Protein AF-A0A2H6LDM7-F1 (afdb_monomer)

Secondary structure (DSSP, 8-state):
-EEEEE-EEE--TTSTTGGG-B-SEEESSHHHHHHHHHHHHHHHHT-TT-S-EEEE-SB-BTTB---SB-TTS-BSS-HHHHHHHHHTTS---BTTB-

Sequence (98 aa):
MLTEFGGIAYAPLDQPHADQAWGYENCSSISELEMKYAALLETVNDIELFSGFCYTQFTDTFQEANGLLYSDRTPKFPIEAIRAATLSGQGLCTPTSC

Structure (mmCIF, N/CA/C/O backbone):
data_AF-A0A2H6LDM7-F1
#
_entry.id   AF-A0A2H6LDM7-F1
#
loop_
_atom_site.group_PDB
_atom_site.id
_atom_site.type_symbol
_atom_site.label_atom_id
_atom_site.label_alt_id
_atom_site.label_comp_id
_atom_site.label_asym_id
_atom_site.label_entity_id
_atom_site.label_seq_id
_atom_site.pdbx_PDB_ins_code
_atom_site.Cartn_x
_atom_site.Cartn_y
_atom_site.Cartn_z
_atom_site.occupancy
_atom_site.B_iso_or_equiv
_atom_site.auth_seq_id
_atom_site.auth_comp_id
_atom_site.auth_asym_id
_atom_site.auth_atom_id
_atom_site.pdbx_PDB_model_num
ATOM 1 N N . MET A 1 1 ? -12.575 7.693 12.365 1.00 90.62 1 MET A N 1
ATOM 2 C CA . MET A 1 1 ? -12.258 6.942 11.133 1.00 90.62 1 MET A CA 1
ATOM 3 C C . MET A 1 1 ? -11.161 7.690 10.402 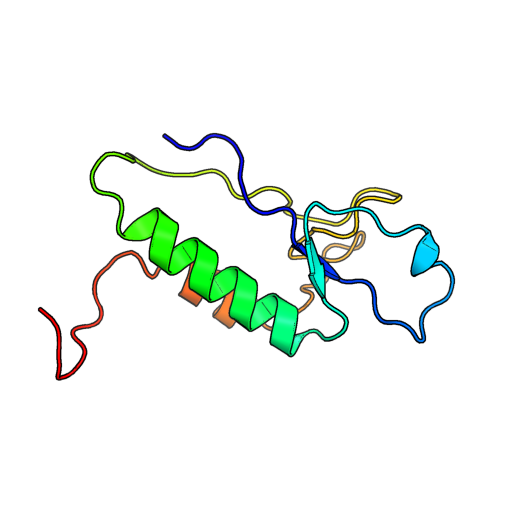1.00 90.62 1 MET A C 1
ATOM 5 O O . MET A 1 1 ? -11.326 8.887 10.187 1.00 90.62 1 MET A O 1
ATOM 9 N N . LEU A 1 2 ? -10.060 7.016 10.076 1.00 96.06 2 LEU A N 1
ATOM 10 C CA . LEU A 1 2 ? -8.962 7.577 9.286 1.00 96.06 2 LEU A CA 1
ATOM 11 C C . LEU A 1 2 ? -9.274 7.373 7.801 1.00 96.06 2 LEU A C 1
ATOM 13 O O . LEU A 1 2 ? -9.227 6.253 7.304 1.00 96.06 2 LEU A O 1
ATOM 17 N N . THR A 1 3 ? -9.683 8.429 7.104 1.00 96.06 3 THR A N 1
ATOM 18 C CA . THR A 1 3 ? -10.248 8.291 5.751 1.00 96.06 3 THR A CA 1
ATOM 19 C C . THR A 1 3 ? -9.208 8.135 4.648 1.00 96.06 3 THR A C 1
ATOM 21 O O . THR A 1 3 ? -9.580 7.752 3.546 1.00 96.06 3 THR A O 1
ATOM 24 N N . GLU A 1 4 ? -7.939 8.425 4.928 1.00 95.88 4 GLU A N 1
ATOM 25 C CA . GLU A 1 4 ? -6.828 8.256 3.995 1.00 95.88 4 GLU A CA 1
ATOM 26 C C . GLU A 1 4 ? -5.507 8.185 4.769 1.00 95.88 4 GLU A C 1
ATOM 28 O O . GLU A 1 4 ? -5.259 8.999 5.661 1.00 95.88 4 GLU A O 1
ATOM 33 N N . PHE A 1 5 ? -4.679 7.196 4.439 1.00 95.88 5 PHE A N 1
ATOM 34 C CA . PHE A 1 5 ? -3.291 7.041 4.883 1.00 95.88 5 PHE A CA 1
ATOM 35 C C . PHE A 1 5 ? -2.600 5.991 4.002 1.00 95.88 5 PHE A C 1
ATOM 37 O O . PHE A 1 5 ? -3.270 5.273 3.262 1.00 95.88 5 PHE A O 1
ATOM 44 N N . GLY A 1 6 ? -1.278 5.868 4.089 1.00 95.38 6 GLY A N 1
ATOM 45 C CA . GLY A 1 6 ? -0.496 4.984 3.224 1.00 95.38 6 GLY A CA 1
ATOM 46 C C . GLY A 1 6 ? 0.540 5.795 2.468 1.00 95.38 6 GLY A C 1
ATOM 47 O O . GLY A 1 6 ? 1.318 6.514 3.091 1.00 95.38 6 GLY A O 1
ATOM 48 N N . GLY A 1 7 ? 0.545 5.704 1.137 1.00 95.94 7 GLY A N 1
ATOM 49 C CA . GLY A 1 7 ? 1.435 6.548 0.336 1.00 95.94 7 GLY A CA 1
ATOM 50 C C . GLY A 1 7 ? 2.866 6.039 0.178 1.00 95.94 7 GLY A C 1
ATOM 51 O O . GLY A 1 7 ? 3.730 6.820 -0.214 1.00 95.94 7 GLY A O 1
ATOM 52 N N . ILE A 1 8 ? 3.124 4.763 0.470 1.00 97.06 8 ILE A N 1
ATOM 53 C CA . ILE A 1 8 ? 4.450 4.153 0.323 1.00 97.06 8 ILE A CA 1
ATOM 54 C C . ILE A 1 8 ? 4.623 3.721 -1.135 1.00 97.06 8 ILE A C 1
ATOM 56 O 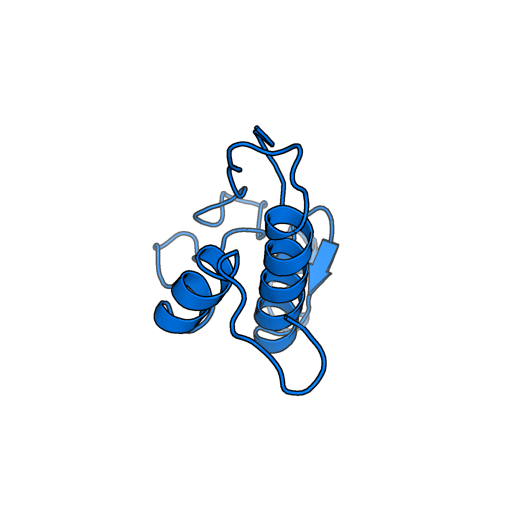O . ILE A 1 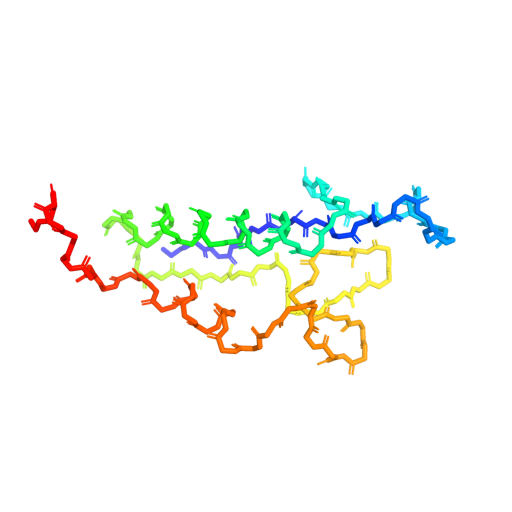8 ? 4.070 2.707 -1.556 1.00 97.06 8 ILE A O 1
ATOM 60 N N . ALA A 1 9 ? 5.367 4.497 -1.914 1.00 96.06 9 ALA A N 1
ATOM 61 C CA . ALA A 1 9 ? 5.683 4.187 -3.297 1.00 96.06 9 ALA A CA 1
ATOM 62 C C . ALA A 1 9 ? 6.775 3.123 -3.397 1.00 96.06 9 ALA A C 1
ATOM 64 O O . ALA A 1 9 ? 7.822 3.213 -2.753 1.00 96.06 9 ALA A O 1
ATOM 65 N N . TYR A 1 10 ? 6.539 2.126 -4.247 1.00 95.38 10 TYR A N 1
ATOM 66 C CA . TYR A 1 10 ? 7.569 1.182 -4.663 1.00 95.38 10 TYR A CA 1
ATOM 67 C C . TYR A 1 10 ? 8.244 1.703 -5.931 1.00 95.38 10 TYR A C 1
ATOM 69 O O . TYR A 1 10 ? 7.646 1.700 -7.005 1.00 95.38 10 TYR A O 1
ATOM 77 N N . ALA A 1 11 ? 9.486 2.160 -5.781 1.00 92.19 11 ALA A N 1
ATOM 78 C CA . ALA A 1 11 ? 10.288 2.779 -6.831 1.00 92.19 11 ALA A CA 1
ATOM 79 C C . ALA A 1 11 ? 11.673 2.104 -6.888 1.00 92.19 11 ALA A C 1
ATOM 81 O O . ALA A 1 11 ? 12.656 2.633 -6.357 1.00 92.19 11 ALA A O 1
ATOM 82 N N . PRO A 1 12 ? 11.767 0.895 -7.468 1.00 88.81 12 PRO A N 1
ATOM 83 C CA . PRO A 1 12 ? 13.036 0.189 -7.597 1.00 88.81 12 PRO A CA 1
ATOM 84 C C . PRO A 1 12 ? 13.982 0.949 -8.538 1.00 88.81 12 PRO A C 1
ATOM 86 O O . PRO A 1 12 ? 13.611 1.325 -9.647 1.00 88.81 12 PRO A O 1
ATOM 89 N N . LEU A 1 13 ? 15.217 1.187 -8.084 1.00 85.00 13 LEU A N 1
ATOM 90 C CA . LEU A 1 13 ? 16.190 2.065 -8.758 1.00 85.00 13 LEU A CA 1
ATOM 91 C C . LEU A 1 13 ? 16.630 1.571 -10.146 1.00 85.00 13 LEU A C 1
ATOM 93 O O . LEU A 1 13 ? 17.179 2.342 -10.929 1.00 85.00 13 LEU A O 1
ATOM 97 N N . ASP A 1 14 ? 16.440 0.286 -10.429 1.00 84.75 14 ASP A N 1
ATOM 98 C CA . ASP A 1 14 ? 16.789 -0.365 -11.688 1.00 84.75 14 ASP A CA 1
ATOM 99 C C . ASP A 1 14 ? 15.653 -0.342 -12.725 1.00 84.75 14 ASP A C 1
ATOM 101 O O . ASP A 1 14 ? 15.874 -0.738 -13.873 1.00 84.75 14 ASP A O 1
ATOM 105 N N . GLN A 1 15 ? 14.460 0.156 -12.372 1.00 78.62 15 GLN A N 1
ATOM 106 C CA . GLN A 1 15 ? 13.369 0.313 -13.330 1.00 78.62 15 GLN A CA 1
ATOM 107 C C . GLN A 1 15 ? 13.431 1.647 -14.091 1.00 78.62 15 GLN A C 1
ATOM 109 O O . GLN A 1 15 ? 13.685 2.705 -13.504 1.00 78.62 15 GLN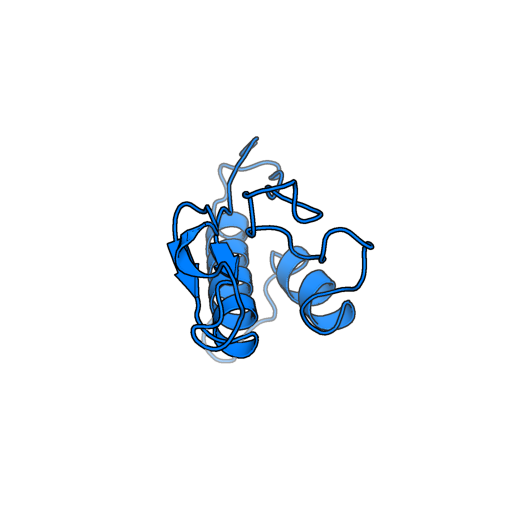 A O 1
ATOM 114 N N . PRO A 1 16 ? 13.133 1.634 -15.406 1.00 72.38 16 PRO A N 1
ATOM 115 C CA . PRO A 1 16 ? 12.889 2.858 -16.157 1.00 72.38 16 PRO A CA 1
ATOM 116 C C . PRO A 1 16 ? 11.779 3.673 -15.488 1.00 72.38 16 PRO A C 1
ATOM 118 O O . PRO A 1 16 ? 10.745 3.115 -15.132 1.00 72.38 16 PRO A O 1
ATOM 121 N N . HIS A 1 17 ? 11.972 4.987 -15.368 1.00 76.62 17 HIS A N 1
ATOM 122 C CA . HIS A 1 17 ? 11.006 5.921 -14.772 1.00 76.62 17 HIS A CA 1
ATOM 123 C C . HIS A 1 17 ? 10.837 5.832 -13.246 1.00 76.62 17 HIS A C 1
ATOM 125 O O . HIS A 1 17 ? 9.883 6.396 -12.713 1.00 76.62 17 HIS A O 1
ATOM 131 N N . ALA A 1 18 ? 11.768 5.202 -12.518 1.00 79.38 18 ALA A N 1
ATOM 132 C CA . ALA A 1 18 ? 11.780 5.249 -11.050 1.00 79.38 18 ALA A CA 1
ATOM 133 C C . ALA A 1 18 ? 11.830 6.690 -10.495 1.00 79.38 18 ALA A C 1
ATOM 135 O O . ALA A 1 18 ? 11.294 6.964 -9.427 1.00 79.38 18 ALA A O 1
ATOM 136 N N . ASP A 1 19 ? 12.415 7.627 -11.246 1.00 82.50 19 ASP A N 1
ATOM 137 C CA . ASP A 1 19 ? 12.440 9.068 -10.963 1.00 82.50 19 ASP A CA 1
ATOM 138 C C . ASP A 1 19 ? 11.075 9.760 -11.129 1.00 82.50 19 ASP A C 1
ATOM 140 O O . ASP A 1 19 ? 10.885 10.878 -10.652 1.00 82.50 19 ASP A O 1
ATOM 144 N N . GLN A 1 20 ? 10.130 9.104 -11.802 1.00 85.81 20 GLN A N 1
ATOM 145 C CA . GLN A 1 20 ? 8.776 9.604 -12.051 1.00 85.81 20 GLN A CA 1
ATOM 146 C C . GLN A 1 20 ? 7.746 8.997 -11.095 1.00 85.81 20 GLN A C 1
ATOM 148 O O . GLN A 1 20 ? 6.600 9.445 -11.091 1.00 85.81 20 GLN A O 1
ATOM 153 N N . ALA A 1 21 ? 8.136 7.997 -10.300 1.00 89.44 21 ALA A N 1
ATOM 154 C CA . ALA A 1 21 ? 7.283 7.396 -9.288 1.00 89.44 21 ALA A CA 1
ATOM 155 C C . ALA A 1 21 ? 6.971 8.408 -8.174 1.00 89.44 21 ALA A C 1
ATOM 157 O O . ALA A 1 21 ? 7.858 9.084 -7.650 1.00 89.44 21 ALA A O 1
ATOM 158 N N . TRP A 1 22 ? 5.698 8.500 -7.802 1.00 92.62 22 TRP A N 1
ATOM 159 C CA . TRP A 1 22 ? 5.201 9.401 -6.772 1.00 92.62 22 TRP A CA 1
ATOM 160 C C . TRP A 1 22 ? 4.600 8.628 -5.595 1.00 92.62 22 TRP A C 1
ATOM 162 O O . TRP A 1 22 ? 3.829 7.682 -5.775 1.00 92.62 22 TRP A O 1
ATOM 172 N N . GLY A 1 23 ? 4.949 9.081 -4.392 1.00 89.94 23 GLY A N 1
ATOM 173 C CA . GLY A 1 23 ? 4.416 8.671 -3.098 1.00 89.94 23 GLY A CA 1
ATOM 174 C C . GLY A 1 23 ? 4.915 9.618 -2.004 1.00 89.94 23 GLY A C 1
ATOM 175 O O . GLY A 1 23 ? 5.797 10.447 -2.235 1.00 89.94 23 GLY A O 1
ATOM 176 N N . TYR A 1 24 ? 4.350 9.504 -0.806 1.00 91.81 24 TYR A N 1
ATOM 177 C CA . TYR A 1 24 ? 4.783 10.268 0.370 1.00 91.81 24 TYR A CA 1
ATOM 178 C C . TYR A 1 24 ? 6.089 9.729 0.959 1.00 91.81 24 TYR A C 1
ATOM 180 O O . TYR A 1 24 ? 6.881 10.480 1.527 1.00 91.81 24 TYR A O 1
ATOM 188 N N . GLU A 1 25 ? 6.312 8.428 0.802 1.00 93.06 25 GLU A N 1
ATOM 189 C CA . GLU A 1 25 ? 7.532 7.731 1.178 1.00 93.06 25 GLU A CA 1
ATOM 190 C C . GLU A 1 25 ? 7.925 6.780 0.049 1.00 93.06 25 GLU A C 1
ATOM 192 O O . GLU A 1 25 ? 7.055 6.228 -0.617 1.00 93.06 25 GLU A O 1
ATOM 197 N N . ASN A 1 26 ? 9.224 6.574 -0.167 1.00 92.62 26 ASN A N 1
ATOM 198 C CA . ASN A 1 26 ? 9.725 5.662 -1.190 1.00 92.62 26 ASN A CA 1
ATOM 199 C C . ASN A 1 26 ? 10.365 4.433 -0.550 1.00 92.62 26 ASN A C 1
ATOM 201 O O . ASN A 1 26 ? 11.068 4.539 0.455 1.00 92.62 26 ASN A O 1
ATOM 205 N N . CYS A 1 27 ? 10.173 3.285 -1.186 1.00 94.19 27 CYS A N 1
ATOM 206 C CA . CYS A 1 27 ? 10.900 2.058 -0.909 1.00 94.19 27 CYS A CA 1
ATOM 207 C C . CYS A 1 27 ? 11.504 1.507 -2.204 1.00 94.19 27 CYS A C 1
ATOM 209 O O . CYS A 1 27 ? 10.927 1.618 -3.289 1.00 94.19 27 CYS A O 1
ATOM 211 N N . SER A 1 28 ? 12.687 0.913 -2.078 1.00 91.94 28 SER A N 1
ATOM 212 C CA . SER A 1 28 ? 13.458 0.407 -3.225 1.00 91.94 28 SER A CA 1
ATOM 213 C C . SER A 1 28 ? 13.323 -1.105 -3.417 1.00 91.94 28 SER A C 1
ATOM 215 O O . SER A 1 28 ? 13.760 -1.650 -4.430 1.00 91.94 28 SER A O 1
ATOM 217 N N . SER A 1 29 ? 12.690 -1.795 -2.463 1.00 95.00 29 SER A N 1
ATOM 218 C CA . SER A 1 29 ? 12.462 -3.239 -2.501 1.00 95.00 29 SER A CA 1
ATOM 219 C C . SER A 1 29 ? 11.059 -3.607 -2.018 1.00 95.00 29 SER A C 1
ATOM 221 O O . SER A 1 29 ? 10.470 -2.921 -1.184 1.00 95.00 29 SER A O 1
ATOM 223 N N . ILE A 1 30 ? 10.546 -4.737 -2.507 1.00 96.31 30 ILE A N 1
ATOM 224 C CA . ILE A 1 30 ? 9.243 -5.271 -2.093 1.00 96.31 30 ILE A CA 1
ATOM 225 C C . ILE A 1 30 ? 9.210 -5.615 -0.599 1.00 96.31 30 ILE A C 1
ATOM 227 O O . ILE A 1 30 ? 8.216 -5.354 0.069 1.00 96.31 30 ILE A O 1
ATOM 231 N N . SER A 1 31 ? 10.303 -6.145 -0.047 1.00 96.44 31 SER A N 1
ATOM 232 C CA . SER A 1 31 ? 10.385 -6.457 1.385 1.00 96.44 31 SER A CA 1
ATOM 233 C C . SER A 1 31 ? 10.295 -5.207 2.263 1.00 96.44 31 SER A C 1
ATOM 235 O O . SER A 1 31 ? 9.733 -5.250 3.353 1.00 96.44 31 SER A O 1
ATOM 237 N N . GLU A 1 32 ? 10.829 -4.080 1.790 1.00 97.00 32 GLU A N 1
ATOM 238 C CA . GLU A 1 32 ? 10.702 -2.798 2.479 1.00 97.00 32 GLU A CA 1
ATOM 239 C C . GLU A 1 32 ? 9.259 -2.271 2.424 1.00 97.00 32 GLU A C 1
ATOM 241 O O . GLU A 1 32 ? 8.752 -1.803 3.445 1.00 97.00 32 GLU A O 1
ATOM 246 N N . LEU A 1 33 ? 8.577 -2.408 1.279 1.00 97.31 33 LEU A N 1
ATOM 247 C CA . LEU A 1 33 ? 7.148 -2.095 1.163 1.00 97.31 33 LEU A CA 1
ATOM 248 C C . LEU A 1 33 ? 6.316 -2.914 2.159 1.00 97.31 33 LEU A C 1
ATOM 250 O O . LEU A 1 33 ? 5.519 -2.342 2.899 1.00 97.31 33 LEU A O 1
ATOM 254 N N . GLU A 1 34 ? 6.517 -4.234 2.191 1.00 97.75 34 GLU A N 1
ATOM 255 C CA . GLU A 1 34 ? 5.801 -5.156 3.081 1.00 97.75 34 GLU A CA 1
ATOM 256 C C . GLU A 1 34 ? 5.994 -4.776 4.556 1.00 97.75 34 GLU A C 1
ATOM 258 O O . GLU A 1 34 ? 5.019 -4.652 5.299 1.00 97.75 34 GLU A O 1
ATOM 263 N N . MET A 1 35 ? 7.239 -4.510 4.964 1.00 97.19 35 MET A N 1
ATOM 264 C CA . MET A 1 35 ? 7.572 -4.103 6.331 1.00 97.19 35 MET A CA 1
ATOM 265 C C . MET A 1 35 ? 6.904 -2.778 6.719 1.00 97.19 35 MET A C 1
ATOM 267 O O . MET A 1 35 ? 6.283 -2.688 7.778 1.00 97.19 35 MET A O 1
ATOM 271 N N . LYS A 1 36 ? 7.022 -1.746 5.872 1.00 96.88 36 LYS A N 1
ATOM 272 C CA . LYS A 1 36 ? 6.448 -0.419 6.146 1.00 96.88 36 LYS A CA 1
ATOM 273 C C . LYS A 1 36 ? 4.925 -0.468 6.178 1.00 96.88 36 LYS A C 1
ATOM 275 O O . LYS A 1 36 ? 4.313 0.145 7.048 1.00 96.88 36 LYS A O 1
ATOM 280 N N . TYR A 1 37 ? 4.319 -1.2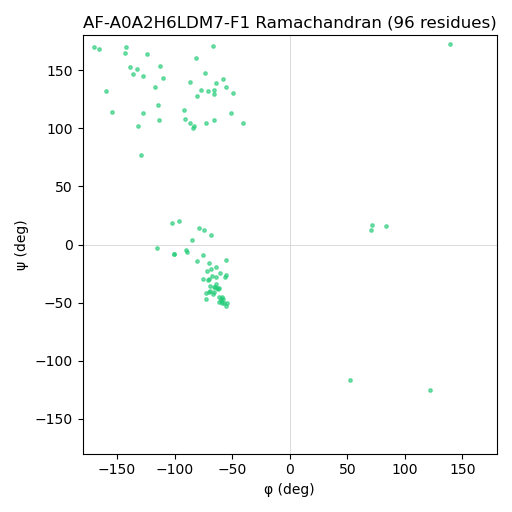23 5.263 1.00 97.38 37 TYR A N 1
ATOM 281 C CA . TYR A 1 37 ? 2.881 -1.452 5.249 1.00 97.38 37 TYR A CA 1
ATOM 282 C C . TYR A 1 37 ? 2.407 -2.108 6.551 1.00 97.38 37 TYR A C 1
ATOM 284 O O . TYR A 1 37 ? 1.503 -1.582 7.198 1.00 97.38 37 TYR A O 1
ATOM 292 N N . ALA A 1 38 ? 3.048 -3.201 6.976 1.00 96.19 38 ALA A N 1
ATOM 293 C CA . ALA A 1 38 ? 2.691 -3.895 8.210 1.00 96.19 38 ALA A CA 1
ATOM 294 C C . ALA A 1 38 ? 2.816 -2.992 9.449 1.00 96.19 38 ALA A C 1
ATOM 296 O O . ALA A 1 38 ? 1.871 -2.903 10.228 1.00 96.19 38 ALA A O 1
ATOM 297 N N . ALA A 1 39 ? 3.926 -2.260 9.585 1.00 95.44 39 ALA A N 1
ATOM 298 C CA . ALA A 1 39 ? 4.151 -1.351 10.713 1.00 95.44 39 ALA A CA 1
ATOM 299 C C . ALA A 1 39 ? 3.131 -0.196 10.765 1.00 95.44 39 ALA A C 1
ATOM 301 O O . ALA A 1 39 ? 2.679 0.212 11.840 1.00 95.44 39 ALA A O 1
ATOM 302 N N . LEU A 1 40 ? 2.742 0.332 9.599 1.00 95.38 40 LEU A N 1
ATOM 303 C CA . LEU A 1 40 ? 1.732 1.382 9.510 1.00 95.38 40 LEU A CA 1
ATOM 304 C C . LEU A 1 40 ? 0.357 0.864 9.948 1.00 95.38 40 LEU A C 1
ATOM 306 O O . LEU A 1 40 ? -0.357 1.552 10.676 1.00 95.38 40 LEU A O 1
ATOM 310 N N . LEU A 1 41 ? -0.005 -0.350 9.526 1.00 95.62 41 LEU A N 1
ATOM 311 C CA . LEU A 1 41 ? -1.267 -0.981 9.902 1.00 95.62 41 LEU A CA 1
ATOM 312 C C . LEU A 1 41 ? -1.301 -1.369 11.381 1.00 95.62 41 LEU A C 1
ATOM 314 O O . LEU A 1 41 ? -2.333 -1.163 12.010 1.00 95.62 41 LEU A O 1
ATOM 318 N N . GLU A 1 42 ? -0.207 -1.875 11.949 1.00 94.00 42 GLU A N 1
ATOM 319 C CA . GLU A 1 42 ? -0.071 -2.117 13.393 1.00 94.00 42 GLU A CA 1
ATOM 320 C C . GLU A 1 42 ? -0.358 -0.830 14.179 1.00 94.00 42 GLU A C 1
ATOM 322 O O . GLU A 1 42 ? -1.293 -0.776 14.974 1.00 94.00 42 GLU A O 1
ATOM 327 N N . THR A 1 43 ? 0.330 0.261 13.827 1.00 93.25 43 THR A N 1
ATOM 328 C CA . THR A 1 43 ? 0.148 1.567 14.479 1.00 93.25 43 THR A CA 1
ATOM 329 C C . THR A 1 43 ? -1.287 2.086 14.366 1.00 93.25 43 THR A C 1
ATOM 331 O O . THR A 1 43 ? -1.845 2.592 15.336 1.00 93.25 43 THR A O 1
ATOM 334 N N . VAL A 1 44 ? -1.898 2.006 13.179 1.00 93.94 44 VAL A N 1
ATOM 335 C CA . VAL A 1 44 ? -3.261 2.516 12.955 1.00 93.94 44 VAL A CA 1
ATOM 336 C C . VAL A 1 44 ? -4.306 1.677 13.687 1.00 93.94 44 VAL A C 1
ATOM 338 O O . VAL A 1 44 ? -5.291 2.237 14.170 1.00 93.94 44 VAL A O 1
ATOM 341 N N . ASN A 1 45 ? -4.102 0.363 13.774 1.00 91.88 45 ASN A N 1
ATOM 342 C CA . ASN A 1 45 ? -5.004 -0.535 14.484 1.00 91.88 45 ASN A CA 1
ATOM 343 C C . ASN A 1 45 ? -4.940 -0.366 16.013 1.00 91.88 45 ASN A C 1
ATOM 345 O O . ASN A 1 45 ? -5.965 -0.539 16.666 1.00 91.88 45 ASN A O 1
ATOM 349 N N . ASP A 1 46 ? -3.790 0.021 16.572 1.00 91.38 46 ASP A N 1
ATOM 350 C CA . ASP A 1 46 ? -3.618 0.233 18.019 1.00 91.38 46 ASP A CA 1
ATOM 351 C C . ASP A 1 46 ? -4.257 1.541 18.536 1.00 91.38 46 ASP A C 1
ATOM 353 O O . ASP A 1 46 ? -4.348 1.777 19.744 1.00 91.38 46 ASP A O 1
ATOM 357 N N . ILE A 1 47 ? -4.728 2.420 17.644 1.00 92.06 47 ILE A N 1
ATOM 358 C CA . ILE A 1 47 ? -5.364 3.687 18.025 1.00 92.06 47 ILE A CA 1
ATOM 359 C C . ILE A 1 47 ? -6.848 3.455 18.339 1.00 92.06 47 ILE A C 1
ATOM 361 O O . ILE A 1 47 ? -7.701 3.474 17.451 1.00 92.06 47 ILE A O 1
ATOM 365 N N . GLU A 1 48 ? -7.181 3.360 19.630 1.00 91.06 48 GLU A N 1
ATOM 366 C CA . GLU A 1 48 ? -8.558 3.147 20.122 1.00 91.06 48 GLU A CA 1
ATOM 367 C C . GLU A 1 48 ? -9.578 4.195 19.627 1.00 91.06 48 GLU A C 1
ATOM 369 O O . GLU A 1 48 ? -10.774 3.922 19.522 1.00 91.06 48 GLU A O 1
ATOM 374 N N . LEU A 1 49 ? -9.122 5.410 19.295 1.00 94.12 49 LEU A N 1
ATOM 375 C CA . LEU A 1 49 ? -9.979 6.487 18.785 1.00 94.12 49 LEU A CA 1
ATOM 376 C C . LEU A 1 49 ? -10.527 6.196 17.372 1.00 94.12 49 LEU A C 1
ATOM 378 O O . LEU A 1 49 ? -11.516 6.803 16.941 1.00 94.12 49 LEU A O 1
ATOM 382 N N . PHE A 1 50 ? -9.889 5.306 16.608 1.00 92.50 50 PHE A N 1
ATOM 383 C CA . PHE A 1 50 ? -10.274 5.022 15.233 1.00 92.50 50 PHE A CA 1
ATOM 384 C C . PHE A 1 50 ? -11.270 3.868 15.147 1.00 92.50 50 PHE A C 1
ATOM 386 O O . PHE A 1 50 ? -10.949 2.709 15.346 1.00 92.50 50 PHE A O 1
ATOM 393 N N . SER A 1 51 ? -12.486 4.166 14.688 1.00 92.25 51 SER A N 1
ATOM 394 C CA . SER A 1 51 ? -13.488 3.143 14.338 1.00 92.25 51 SER A CA 1
ATOM 395 C C . SER A 1 51 ? -13.207 2.408 13.012 1.00 92.25 51 SER A C 1
ATOM 397 O O . SER A 1 51 ? -14.109 1.782 12.463 1.00 92.25 51 SER A O 1
ATOM 399 N N . GLY A 1 52 ? -12.007 2.556 12.445 1.00 92.31 52 GLY A N 1
ATOM 400 C CA . GLY A 1 52 ? -11.623 2.030 11.134 1.00 92.31 52 GLY A CA 1
ATOM 401 C C . GLY A 1 52 ? -10.781 3.006 10.312 1.00 92.31 52 GLY A C 1
ATOM 402 O O . GLY A 1 52 ? -10.612 4.180 10.674 1.00 92.31 52 GLY A O 1
ATOM 403 N N . PHE A 1 53 ? -10.287 2.510 9.180 1.00 95.62 53 PHE A N 1
ATOM 404 C CA . PHE A 1 53 ? -9.392 3.223 8.277 1.00 95.62 53 PHE A CA 1
ATOM 405 C C . PHE A 1 53 ? -9.684 2.914 6.800 1.00 95.62 53 PHE A C 1
ATOM 407 O O . PHE A 1 53 ? -10.341 1.926 6.477 1.00 95.62 53 PHE A O 1
ATOM 414 N N . CYS A 1 54 ? -9.148 3.738 5.903 1.00 96.94 54 CYS A N 1
ATOM 415 C CA . CYS A 1 54 ? -9.087 3.484 4.466 1.00 96.94 54 CYS A CA 1
ATOM 416 C C . CYS A 1 54 ? -7.637 3.658 3.999 1.00 96.94 54 CYS A C 1
ATOM 418 O O . CYS A 1 54 ? -7.091 4.757 4.088 1.00 96.94 54 CYS A O 1
ATOM 420 N N . TYR A 1 55 ? -7.003 2.564 3.564 1.00 96.75 55 TYR A N 1
ATOM 421 C CA . TYR A 1 55 ? -5.636 2.601 3.045 1.00 96.75 55 TYR A CA 1
ATOM 422 C C . TYR A 1 55 ? -5.647 3.065 1.590 1.00 96.75 55 TYR A C 1
ATOM 424 O O . TYR A 1 55 ? -6.339 2.473 0.756 1.00 96.75 55 TYR A O 1
ATOM 432 N N . THR A 1 56 ? -4.834 4.073 1.289 1.00 94.44 56 THR A N 1
ATOM 433 C CA . THR A 1 56 ? -4.658 4.616 -0.053 1.00 94.44 56 THR A CA 1
ATOM 434 C C . THR A 1 56 ? -3.215 4.355 -0.538 1.00 94.44 56 THR A C 1
ATOM 43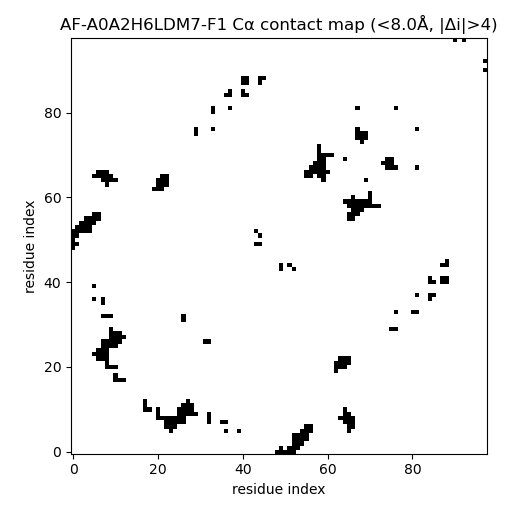6 O O . THR A 1 56 ? -2.252 4.797 0.092 1.00 94.44 56 THR A O 1
ATOM 439 N N . GLN A 1 57 ? -2.991 3.630 -1.641 1.00 95.12 57 GLN A N 1
ATOM 440 C CA . GLN A 1 57 ? -3.980 3.186 -2.637 1.00 95.12 57 GLN A CA 1
ATOM 441 C C . GLN A 1 57 ? -4.017 1.673 -2.886 1.00 95.12 57 GLN A C 1
ATOM 443 O O . GLN A 1 57 ? -3.126 0.913 -2.511 1.00 95.12 57 GLN A O 1
ATOM 448 N N . PHE A 1 58 ? -5.104 1.227 -3.521 1.00 96.81 58 PHE A N 1
ATOM 449 C CA . PHE A 1 58 ? -5.316 -0.177 -3.868 1.00 96.81 58 PHE A CA 1
ATOM 450 C C . PHE A 1 58 ? -4.404 -0.625 -5.019 1.00 96.81 58 PHE A C 1
ATOM 452 O O . PHE A 1 58 ? -3.746 -1.654 -4.908 1.00 96.81 58 PHE A O 1
ATOM 459 N N . THR A 1 59 ? -4.327 0.162 -6.093 1.00 97.88 59 THR A N 1
ATOM 460 C CA . THR A 1 59 ? -3.527 -0.105 -7.302 1.00 97.88 59 THR A CA 1
ATOM 461 C C . THR A 1 59 ? -2.738 1.129 -7.686 1.00 97.88 59 THR A C 1
ATOM 463 O O . THR A 1 59 ? -3.236 2.224 -7.465 1.00 97.88 59 THR A O 1
ATOM 466 N N . ASP A 1 60 ? -1.584 0.970 -8.325 1.00 96.56 60 ASP A N 1
ATOM 467 C CA . ASP A 1 60 ? -0.866 2.104 -8.917 1.00 96.56 60 ASP A CA 1
ATOM 468 C C . ASP A 1 60 ? -1.718 2.854 -9.955 1.00 96.56 60 ASP A C 1
ATOM 470 O O . ASP A 1 60 ? -2.447 2.241 -10.746 1.00 96.56 60 ASP A O 1
ATOM 474 N N . THR A 1 61 ? -1.578 4.181 -9.974 1.00 95.31 61 THR A N 1
ATOM 475 C CA . THR A 1 61 ? -2.330 5.092 -10.845 1.00 95.31 61 THR A CA 1
ATOM 476 C C . THR A 1 61 ? -1.376 6.077 -11.521 1.00 95.31 61 THR A C 1
ATOM 478 O O . THR A 1 61 ? -0.948 7.059 -10.926 1.00 95.31 61 THR A O 1
ATOM 481 N N . PHE A 1 62 ? -1.057 5.838 -12.797 1.00 92.50 62 PHE A N 1
ATOM 482 C CA . PHE A 1 62 ? -0.076 6.630 -13.555 1.00 92.50 62 PHE A CA 1
ATOM 483 C C . PHE A 1 62 ? 1.270 6.756 -12.818 1.00 92.50 62 PHE A C 1
ATOM 485 O O . PHE A 1 62 ? 1.943 5.747 -12.632 1.00 92.50 62 PHE A O 1
ATOM 492 N N . GLN A 1 63 ? 1.676 7.971 -12.437 1.00 93.38 63 GLN A N 1
ATOM 493 C CA . GLN A 1 63 ? 2.900 8.215 -11.673 1.00 93.38 63 GLN A CA 1
ATOM 494 C C . GLN A 1 63 ? 2.788 7.759 -10.216 1.00 93.38 63 GLN A C 1
ATOM 496 O O . GLN A 1 63 ? 3.809 7.531 -9.576 1.00 93.38 63 GLN A O 1
ATOM 501 N N . GLU A 1 64 ? 1.578 7.643 -9.672 1.00 94.75 64 GLU A N 1
ATOM 502 C CA . GLU A 1 64 ? 1.375 7.238 -8.288 1.00 94.75 64 GLU A CA 1
ATOM 503 C C . GLU A 1 64 ? 1.670 5.739 -8.132 1.00 94.75 64 GLU A C 1
ATOM 505 O O . GLU A 1 64 ? 0.884 4.885 -8.547 1.00 94.75 64 GLU A O 1
ATOM 510 N N . ALA A 1 65 ? 2.827 5.429 -7.544 1.00 95.44 65 ALA A N 1
ATOM 511 C CA . ALA A 1 65 ? 3.379 4.076 -7.429 1.00 95.44 65 ALA A CA 1
ATOM 512 C C . ALA A 1 65 ? 3.193 3.469 -6.021 1.00 95.44 65 ALA A C 1
ATOM 514 O O . ALA A 1 65 ? 3.902 2.540 -5.617 1.00 95.44 65 ALA A O 1
ATOM 515 N N . ASN A 1 66 ? 2.267 4.032 -5.243 1.00 96.88 66 ASN A N 1
ATOM 516 C CA . ASN A 1 66 ? 1.931 3.683 -3.858 1.00 96.88 66 ASN A CA 1
ATOM 517 C C . ASN A 1 66 ? 0.740 2.719 -3.720 1.00 96.88 66 ASN A C 1
ATOM 519 O O . ASN A 1 66 ? 0.110 2.661 -2.662 1.00 96.88 66 ASN A O 1
ATOM 523 N N . GLY A 1 67 ? 0.397 1.980 -4.777 1.00 97.25 67 GLY A N 1
ATOM 524 C CA . GLY A 1 67 ? -0.568 0.889 -4.710 1.00 97.25 67 GLY A CA 1
ATOM 525 C C . GLY A 1 67 ? -0.017 -0.345 -4.010 1.00 97.25 67 GLY A C 1
ATOM 526 O O . GLY A 1 67 ? 1.164 -0.665 -4.145 1.00 97.25 67 GLY A O 1
ATOM 527 N N . LEU A 1 68 ? -0.880 -1.085 -3.310 1.00 97.88 68 LEU A N 1
ATOM 528 C CA . LEU A 1 68 ? -0.568 -2.454 -2.863 1.00 97.88 68 LEU A CA 1
ATOM 529 C C . LEU A 1 68 ? -0.454 -3.423 -4.045 1.00 97.88 68 LEU A C 1
ATOM 531 O O . LEU A 1 68 ? 0.242 -4.439 -3.979 1.00 97.88 68 LEU A O 1
ATOM 535 N N . LEU A 1 69 ? -1.160 -3.102 -5.126 1.00 98.19 69 LEU A N 1
ATOM 536 C CA . LEU A 1 69 ? -1.134 -3.804 -6.394 1.00 98.19 69 LEU A CA 1
ATOM 537 C C . LEU A 1 69 ? -0.513 -2.897 -7.461 1.00 98.19 69 LEU A C 1
ATOM 539 O O . LEU A 1 69 ? -0.614 -1.669 -7.402 1.00 98.19 69 LEU A O 1
ATOM 543 N N . TYR A 1 70 ? 0.078 -3.514 -8.475 1.00 96.69 70 TYR A N 1
ATOM 544 C CA . TYR A 1 70 ? 0.433 -2.827 -9.709 1.00 96.69 70 TYR A CA 1
ATOM 545 C C . TYR A 1 70 ? -0.830 -2.387 -10.474 1.00 96.69 70 TYR A C 1
ATOM 547 O O . TYR A 1 70 ? -1.960 -2.765 -10.141 1.00 96.69 70 TYR A O 1
ATOM 555 N N . SER A 1 71 ? -0.652 -1.591 -11.529 1.00 96.00 71 SER A N 1
ATOM 556 C CA . SER A 1 71 ? -1.754 -1.054 -12.348 1.00 96.00 71 SER A CA 1
ATOM 557 C C . SER A 1 71 ? -2.614 -2.137 -13.023 1.00 96.00 71 SER A C 1
ATOM 559 O O . SER A 1 71 ? -3.799 -1.925 -13.290 1.00 96.00 71 SER A O 1
ATOM 561 N N . ASP A 1 72 ? -2.056 -3.328 -13.246 1.00 97.38 72 ASP A N 1
ATOM 562 C CA . ASP A 1 72 ? -2.754 -4.507 -13.773 1.00 97.38 72 ASP A CA 1
ATOM 563 C C . ASP A 1 72 ? -3.469 -5.343 -12.693 1.00 97.38 72 ASP A C 1
ATOM 565 O O . ASP A 1 72 ? -4.081 -6.366 -13.006 1.00 97.38 72 ASP A O 1
ATOM 569 N N . ARG A 1 73 ? -3.456 -4.876 -11.437 1.00 97.62 73 ARG A N 1
ATOM 570 C CA . ARG A 1 73 ? -3.997 -5.538 -10.240 1.00 97.62 73 ARG A CA 1
ATOM 571 C C . ARG A 1 73 ? -3.210 -6.764 -9.771 1.00 97.62 73 ARG A C 1
ATOM 573 O O . ARG A 1 73 ? -3.701 -7.497 -8.911 1.00 97.62 73 ARG A O 1
ATOM 580 N N . THR A 1 74 ? -2.003 -6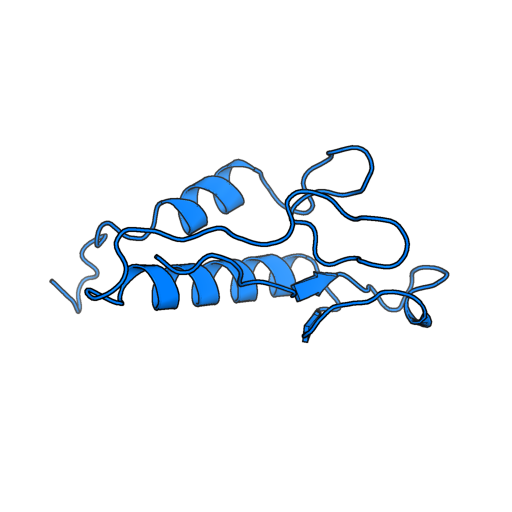.995 -10.279 1.00 98.31 74 THR A N 1
ATOM 581 C CA . THR A 1 74 ? -1.121 -8.004 -9.684 1.00 98.31 74 THR A CA 1
ATOM 582 C C . THR A 1 74 ? -0.603 -7.502 -8.324 1.00 98.31 74 THR A C 1
ATOM 584 O O . THR A 1 74 ? -0.201 -6.342 -8.214 1.00 98.31 74 THR A O 1
ATOM 587 N N . PRO A 1 75 ? -0.653 -8.309 -7.246 1.00 98.44 75 PRO A N 1
ATOM 588 C CA . PRO A 1 75 ? -0.131 -7.899 -5.940 1.00 98.44 75 PRO A CA 1
ATOM 589 C C . PRO A 1 75 ? 1.382 -7.665 -5.981 1.00 98.44 75 PRO A C 1
ATOM 591 O O . PRO A 1 75 ? 2.113 -8.461 -6.571 1.00 98.44 75 PRO A O 1
ATOM 594 N N . LYS A 1 76 ? 1.866 -6.609 -5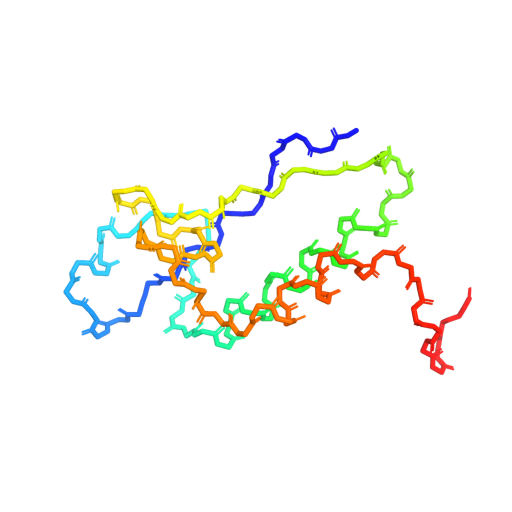.313 1.00 97.50 76 LYS A N 1
ATOM 595 C CA . LYS A 1 76 ? 3.311 -6.329 -5.219 1.00 97.50 76 LYS A CA 1
ATOM 596 C C . LYS A 1 76 ? 4.057 -7.332 -4.336 1.00 97.50 76 LYS A C 1
ATOM 598 O O . LYS A 1 76 ? 5.224 -7.619 -4.578 1.00 97.50 76 LYS A O 1
ATOM 603 N N . PHE A 1 77 ? 3.367 -7.884 -3.343 1.00 98.25 77 PHE A N 1
ATOM 604 C CA . PHE A 1 77 ? 3.816 -8.953 -2.449 1.00 98.25 77 PHE A CA 1
ATOM 605 C C . PHE A 1 77 ? 2.637 -9.905 -2.163 1.00 98.25 77 PHE A C 1
ATOM 607 O O . PHE A 1 77 ? 1.514 -9.593 -2.575 1.00 98.25 77 PHE A O 1
ATOM 614 N N . PRO A 1 78 ? 2.847 -11.081 -1.531 1.00 98.44 78 PRO A N 1
ATOM 615 C CA . PRO A 1 78 ? 1.793 -12.081 -1.350 1.00 98.44 78 PRO A CA 1
ATOM 616 C C . PRO A 1 78 ? 0.498 -11.494 -0.773 1.00 98.44 78 PRO A C 1
ATOM 618 O O . PRO A 1 78 ? 0.510 -10.789 0.238 1.00 98.44 78 PRO A O 1
ATOM 621 N N . ILE A 1 79 ? -0.639 -11.798 -1.404 1.00 97.81 79 ILE A N 1
ATOM 622 C CA . ILE A 1 79 ? -1.940 -11.226 -1.020 1.00 97.81 79 ILE A CA 1
ATOM 623 C C . ILE A 1 79 ? -2.349 -11.648 0.398 1.00 97.81 79 ILE A C 1
ATOM 625 O O . ILE A 1 79 ? -3.032 -10.914 1.114 1.00 97.81 79 ILE A O 1
ATOM 629 N N . GLU A 1 80 ? -1.882 -12.814 0.838 1.00 97.44 80 GLU A N 1
ATOM 630 C CA . GLU A 1 80 ? -2.061 -13.332 2.187 1.00 97.44 80 GLU A CA 1
ATOM 631 C C . GLU A 1 80 ? -1.344 -12.464 3.227 1.00 97.44 80 GLU A C 1
ATOM 633 O O . GLU A 1 80 ? -1.892 -12.253 4.309 1.00 97.44 80 GLU A O 1
ATOM 638 N N . ALA A 1 81 ? -0.170 -11.916 2.893 1.00 96.88 81 ALA A N 1
ATOM 639 C CA . ALA A 1 81 ? 0.577 -11.003 3.757 1.00 96.88 81 ALA A CA 1
ATOM 640 C C . ALA A 1 81 ? -0.103 -9.626 3.831 1.00 96.88 81 ALA A C 1
ATOM 642 O O . ALA A 1 81 ? -0.280 -9.094 4.928 1.00 96.88 81 ALA A O 1
ATOM 643 N N . ILE A 1 82 ? -0.599 -9.104 2.697 1.00 97.69 82 ILE A N 1
ATOM 644 C CA . ILE A 1 82 ? -1.436 -7.887 2.665 1.00 97.69 82 ILE A CA 1
ATOM 645 C C . ILE A 1 82 ? -2.639 -8.055 3.602 1.00 97.69 82 ILE A C 1
ATOM 647 O O . ILE A 1 82 ? -2.905 -7.213 4.464 1.00 97.69 82 ILE A O 1
ATOM 651 N N . ARG A 1 83 ? -3.356 -9.177 3.464 1.00 96.50 83 ARG A N 1
ATOM 652 C CA . ARG A 1 83 ? -4.520 -9.498 4.294 1.00 96.50 83 ARG A CA 1
ATOM 653 C C . ARG A 1 83 ? -4.149 -9.608 5.772 1.00 96.50 83 ARG A C 1
ATOM 655 O O . ARG A 1 83 ? -4.886 -9.091 6.605 1.00 96.50 83 ARG A O 1
ATOM 662 N N . ALA A 1 84 ? -3.056 -10.295 6.101 1.00 95.62 84 ALA A N 1
ATOM 663 C CA . ALA A 1 84 ? -2.615 -10.472 7.482 1.00 95.62 84 ALA A CA 1
ATOM 664 C C . ALA A 1 84 ? -2.336 -9.124 8.164 1.00 95.62 84 ALA A C 1
ATOM 666 O O . ALA A 1 84 ? -2.892 -8.874 9.230 1.00 95.62 84 ALA A O 1
ATOM 667 N N . ALA A 1 85 ? -1.574 -8.238 7.516 1.00 95.44 85 ALA A N 1
ATOM 668 C CA . ALA A 1 85 ? -1.305 -6.891 8.021 1.00 95.44 85 ALA A CA 1
ATOM 669 C C . ALA A 1 85 ? -2.569 -6.011 8.079 1.00 95.44 85 ALA A C 1
ATOM 671 O O . ALA A 1 85 ? -2.756 -5.264 9.028 1.00 95.44 85 ALA A O 1
ATOM 672 N N . THR A 1 86 ? -3.496 -6.127 7.121 1.00 95.00 86 THR A N 1
ATOM 673 C CA . THR A 1 86 ? -4.774 -5.383 7.187 1.00 95.00 86 THR A CA 1
ATOM 674 C C . THR A 1 86 ? -5.600 -5.774 8.419 1.00 95.00 86 THR A C 1
ATOM 676 O O . THR A 1 86 ? -6.280 -4.936 9.007 1.00 95.00 86 THR A O 1
ATOM 679 N N . LEU A 1 87 ? -5.572 -7.057 8.792 1.00 90.94 87 LEU A N 1
ATOM 680 C CA . LEU A 1 87 ? -6.379 -7.619 9.877 1.00 90.94 87 LEU A CA 1
ATOM 681 C C . LEU A 1 87 ? -5.708 -7.550 11.252 1.00 90.94 87 LEU A C 1
ATOM 683 O O . LEU A 1 87 ? -6.358 -7.911 12.233 1.00 90.94 87 LEU A O 1
ATOM 687 N N . SER A 1 88 ? -4.441 -7.134 11.347 1.00 75.81 88 SER A N 1
ATOM 688 C CA . SER A 1 88 ? -3.623 -7.302 12.556 1.00 75.81 88 SER A CA 1
ATOM 689 C C . SER A 1 88 ? -4.052 -6.460 13.769 1.00 75.81 88 SER A C 1
ATOM 691 O O . SER A 1 88 ? -3.383 -6.510 14.791 1.00 75.81 88 SER A O 1
ATOM 693 N N . GLY A 1 89 ? -5.203 -5.779 13.729 1.00 62.16 89 GLY A N 1
ATOM 694 C CA . GLY A 1 89 ? -5.823 -5.090 14.871 1.00 62.16 89 GLY A CA 1
ATOM 695 C C . GLY A 1 89 ? -6.577 -5.965 15.871 1.00 62.16 89 GLY A C 1
ATOM 696 O O . GLY A 1 89 ? -7.344 -5.457 16.684 1.00 62.16 89 GLY A O 1
ATOM 697 N N . GLN A 1 90 ? -6.389 -7.282 15.829 1.00 52.25 90 GLN A N 1
ATOM 698 C CA . GLN A 1 90 ? -6.752 -8.159 16.939 1.00 52.25 90 GLN A CA 1
ATOM 699 C C . GLN A 1 90 ? -5.457 -8.720 17.494 1.00 52.25 90 GLN A C 1
ATOM 701 O O . GLN A 1 90 ? -4.832 -9.548 16.835 1.00 52.25 90 GLN A O 1
ATOM 706 N N . GLY A 1 91 ? -5.061 -8.238 18.676 1.00 49.53 91 GLY A N 1
ATOM 707 C CA . GLY A 1 91 ? -3.852 -8.658 19.371 1.00 49.53 91 GLY A CA 1
ATOM 708 C C . GLY A 1 91 ? -3.641 -10.166 19.274 1.00 49.53 91 GLY A C 1
ATOM 709 O O . GLY A 1 91 ? -4.294 -10.958 19.954 1.00 49.53 91 GLY A O 1
ATOM 710 N N . LEU A 1 92 ? -2.696 -10.569 18.428 1.00 49.59 92 LEU A N 1
ATOM 711 C CA . LEU A 1 92 ? -1.985 -11.810 18.653 1.00 49.59 92 LEU A CA 1
ATOM 712 C C . LEU A 1 92 ? -1.197 -11.551 19.930 1.00 49.59 92 LEU A C 1
ATOM 714 O O . LEU A 1 92 ? -0.253 -10.765 19.897 1.00 49.59 92 LEU A O 1
ATOM 718 N N . CYS A 1 93 ? -1.614 -12.151 21.051 1.00 46.66 93 CYS A N 1
ATOM 719 C CA . CYS A 1 93 ? -0.820 -12.087 22.274 1.00 46.66 93 CYS A CA 1
ATOM 720 C C . CYS A 1 93 ? 0.603 -12.518 21.914 1.00 46.66 93 CYS A C 1
ATOM 722 O O . CYS A 1 93 ? 0.857 -13.667 21.536 1.00 46.66 93 CYS A O 1
ATOM 724 N N . THR A 1 94 ? 1.526 -11.570 22.001 1.00 52.06 94 THR A N 1
ATOM 725 C CA . THR A 1 94 ? 2.944 -11.887 22.006 1.00 52.06 94 THR A CA 1
ATOM 726 C C . THR A 1 94 ? 3.305 -12.295 23.435 1.00 52.06 94 THR A C 1
ATOM 728 O O . THR A 1 94 ? 2.589 -11.941 24.375 1.00 52.06 94 THR A O 1
ATOM 731 N N . PRO A 1 95 ? 4.419 -13.011 23.663 1.00 53.69 95 PRO A N 1
ATOM 732 C CA . PRO A 1 95 ? 4.860 -13.358 25.018 1.00 53.69 95 PRO A CA 1
ATOM 733 C C . PRO A 1 95 ? 5.039 -12.150 25.957 1.00 53.69 95 PRO A C 1
ATOM 735 O O . PRO A 1 95 ? 5.195 -12.326 27.162 1.00 53.69 95 PRO A O 1
ATOM 738 N N . THR A 1 96 ? 5.050 -10.936 25.405 1.00 53.56 96 THR A N 1
ATOM 739 C CA . THR A 1 96 ? 5.320 -9.671 26.089 1.00 53.56 96 THR A CA 1
ATOM 740 C C . THR A 1 96 ? 4.137 -8.705 26.133 1.00 53.56 96 THR A C 1
ATOM 742 O O . THR A 1 96 ? 4.269 -7.660 26.766 1.00 53.56 96 THR A O 1
ATOM 745 N N . SER A 1 97 ? 2.995 -9.024 25.519 1.00 50.56 97 SER A N 1
ATOM 746 C CA . SER A 1 97 ? 1.807 -8.165 25.582 1.00 50.56 97 SER A CA 1
ATOM 747 C C . SER A 1 97 ? 0.501 -8.942 25.371 1.00 50.56 97 SER A C 1
ATOM 749 O O . SER A 1 97 ? 0.235 -9.467 24.287 1.00 50.56 97 SER A O 1
ATOM 751 N N . CYS A 1 98 ? -0.298 -8.972 26.442 1.00 50.06 98 CYS A N 1
ATOM 752 C CA . CYS A 1 98 ? -1.755 -8.878 26.451 1.00 50.06 98 CYS A CA 1
ATOM 753 C C . CYS A 1 98 ? -2.077 -7.695 27.406 1.00 50.06 98 CYS A C 1
ATOM 755 O O . CYS A 1 98 ? -3.111 -7.044 27.201 1.00 50.06 98 CYS A O 1
#

Solvent-accessible surface area (backbone atoms only — not comparable to full-atom values): 5583 Å² total; per-residue (Å²): 93,44,79,68,46,76,26,54,10,64,34,37,84,88,46,89,63,36,89,57,49,35,52,82,40,81,26,64,45,62,68,52,46,52,51,55,52,35,54,51,36,45,58,58,46,71,38,85,84,44,87,45,74,37,76,39,39,66,44,26,55,90,48,35,29,18,24,57,12,40,74,87,65,50,60,66,57,64,66,67,56,55,49,48,31,73,57,51,62,59,81,73,68,48,103,87,47,133

Mean predicted aligned error: 5.69 Å

Radius of gyration: 14.28 Å; Cα contacts (8 Å, |Δi|>4): 155; chains: 1; bounding box: 30×24×43 Å

pLDDT: mean 89.37, std 13.61, range [46.66, 98.44]

InterPro domains:
  IPR017853 Glycoside hydrolase superfamily [SSF51445] (1-85)

Nearest PDB structures (foldseek):
  9j6n-assembly1_A  TM=8.030E-01  e=1.014E-04  Streptomyces sp. JHA19
  7xyr-assembly1_A  TM=8.959E-01  e=2.555E-04  Bacteroides thetaiotaomicron
  9j6n-assembly2_B  TM=7.968E-01  e=1.837E-04  Streptomyces sp. JHA19
  6uax-assembly2_B  TM=6.5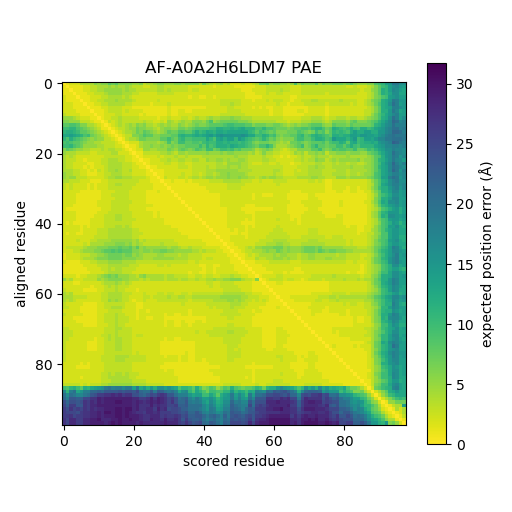03E-01  e=1.115E+00  Sorangium cellulosum So ce56
  5t3b-assembly2_B  TM=5.702E-01  e=5.763E-01  Phocaeicola plebeius

Organism: NCBI:txid1861711

Foldseek 3Di:
DAEEDFFEAAQAPPDPCSVLAGGPHYDNDLVVSLVVLLVVLVVVLPPPVDPDYDYPDCEADVNHRRHCAYPVRHGSDDVVSVVCSNPPSPDPDDVPHD